Protein AF-A0A353GUF6-F1 (afdb_monomer_lite)

Foldseek 3Di:
DPPDAAEDEAEAPQDPVHDDPRHPVVVVVQVVCVVVRHHYDYDD

Sequence (44 aa):
MSNQINQILMIAYYFPPLGGAGVQRSSKFAKYLARQGWQVRVVS

Structure (mmCIF, N/CA/C/O backbone):
data_AF-A0A353GUF6-F1
#
_entry.id   AF-A0A353GUF6-F1
#
loop_
_atom_site.group_PDB
_atom_site.id
_atom_site.type_symbol
_atom_site.label_atom_id
_atom_site.label_alt_id
_atom_site.label_comp_id
_atom_site.label_asym_id
_atom_site.label_entity_id
_atom_site.label_seq_id
_atom_site.pdbx_PDB_ins_code
_atom_site.Cartn_x
_atom_site.Cartn_y
_atom_site.Cartn_z
_atom_site.occupancy
_atom_site.B_iso_or_equiv
_atom_site.auth_seq_id
_atom_site.auth_comp_id
_atom_site.auth_asym_id
_atom_site.auth_atom_id
_atom_site.pdbx_PDB_model_num
ATOM 1 N N . MET A 1 1 ? -26.590 10.147 12.065 1.00 42.84 1 MET A N 1
ATOM 2 C CA . MET A 1 1 ? -25.365 10.807 11.560 1.00 42.84 1 MET A CA 1
ATOM 3 C C . MET A 1 1 ? -24.801 9.929 10.455 1.00 42.84 1 MET A C 1
ATOM 5 O O . MET A 1 1 ? -24.552 8.762 10.722 1.00 42.84 1 MET A O 1
ATOM 9 N N . SER A 1 2 ? -24.699 10.413 9.214 1.00 60.16 2 SER A N 1
ATOM 10 C CA . SER A 1 2 ? -24.110 9.615 8.130 1.00 60.16 2 SER A CA 1
ATOM 11 C C . SER A 1 2 ? -22.616 9.441 8.398 1.00 60.16 2 SER A C 1
ATOM 13 O O . SER A 1 2 ? -21.887 10.432 8.42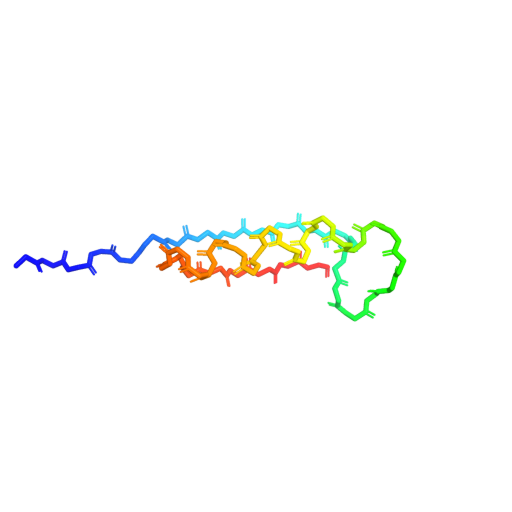1 1.00 60.16 2 SER A O 1
ATOM 15 N N . ASN A 1 3 ? -22.169 8.208 8.617 1.00 68.81 3 ASN A N 1
ATOM 16 C CA . ASN A 1 3 ? -20.755 7.888 8.770 1.00 68.81 3 ASN A CA 1
ATOM 17 C C . ASN A 1 3 ? -20.069 8.036 7.401 1.00 68.81 3 ASN A C 1
ATOM 19 O O . ASN A 1 3 ? -20.075 7.102 6.602 1.00 68.81 3 ASN A O 1
ATOM 23 N N . GLN A 1 4 ? -19.560 9.230 7.092 1.00 81.19 4 GLN A N 1
ATOM 24 C CA . GLN A 1 4 ? -18.844 9.486 5.842 1.00 81.19 4 GLN A CA 1
ATOM 25 C C . GLN A 1 4 ? -17.484 8.784 5.893 1.00 81.19 4 GLN A C 1
ATOM 27 O O . GLN A 1 4 ? -16.660 9.067 6.761 1.00 81.19 4 GLN A O 1
ATOM 32 N N . ILE A 1 5 ? -17.272 7.834 4.982 1.00 86.69 5 ILE A N 1
ATOM 33 C CA . ILE A 1 5 ? -15.997 7.130 4.835 1.00 86.69 5 ILE A CA 1
ATOM 34 C C . ILE A 1 5 ? -15.081 8.002 3.984 1.00 86.69 5 ILE A C 1
ATOM 36 O O . ILE A 1 5 ? -15.407 8.326 2.843 1.00 86.69 5 ILE A O 1
ATOM 40 N N . ASN A 1 6 ? -13.917 8.354 4.522 1.00 94.75 6 ASN A N 1
ATOM 41 C CA . ASN A 1 6 ? -12.930 9.127 3.780 1.00 94.75 6 ASN A CA 1
ATOM 42 C C . ASN A 1 6 ? -12.275 8.251 2.700 1.00 94.75 6 ASN A C 1
ATOM 44 O O . ASN A 1 6 ? -11.771 7.162 2.991 1.00 94.75 6 ASN A O 1
ATOM 48 N N . GLN A 1 7 ? -12.277 8.726 1.454 1.00 97.00 7 GLN A N 1
ATOM 49 C CA . GLN A 1 7 ? -11.708 8.020 0.305 1.00 97.00 7 GLN A CA 1
ATOM 50 C C . GLN A 1 7 ? -10.387 8.655 -0.130 1.00 97.00 7 GLN A C 1
ATOM 52 O O . GLN A 1 7 ? -10.239 9.876 -0.113 1.00 97.00 7 GLN A O 1
ATOM 57 N N . ILE A 1 8 ? -9.429 7.827 -0.551 1.00 97.19 8 ILE A N 1
ATOM 58 C CA . ILE A 1 8 ? -8.139 8.287 -1.072 1.00 97.19 8 ILE A CA 1
ATOM 59 C C . ILE A 1 8 ? -7.675 7.436 -2.256 1.00 97.19 8 ILE A C 1
ATOM 61 O O . ILE A 1 8 ? -7.807 6.208 -2.260 1.00 97.19 8 ILE A O 1
ATOM 65 N N . LEU A 1 9 ? -7.088 8.109 -3.246 1.00 97.88 9 LEU A N 1
ATOM 66 C CA . LEU A 1 9 ? -6.357 7.497 -4.349 1.00 97.88 9 LEU A CA 1
ATOM 67 C C . LEU A 1 9 ? -4.857 7.717 -4.141 1.00 97.88 9 LEU A C 1
ATOM 69 O O . LEU A 1 9 ? -4.394 8.850 -4.045 1.00 97.88 9 LEU A O 1
ATOM 73 N N . MET A 1 10 ? -4.100 6.629 -4.094 1.00 97.62 10 MET A N 1
ATOM 74 C CA . MET A 1 10 ? -2.643 6.636 -4.038 1.00 97.62 10 MET A CA 1
ATOM 75 C C . MET A 1 10 ? -2.077 6.202 -5.390 1.00 97.62 10 MET A C 1
ATOM 77 O O . MET A 1 10 ? -2.459 5.154 -5.904 1.00 97.62 10 MET A O 1
ATOM 81 N N . ILE A 1 11 ? -1.139 6.974 -5.937 1.00 97.19 11 ILE A N 1
ATOM 82 C CA . ILE A 1 11 ? -0.384 6.607 -7.141 1.00 97.19 11 ILE A CA 1
ATOM 83 C C . ILE A 1 11 ? 1.043 6.282 -6.705 1.00 97.19 11 ILE A C 1
ATOM 85 O O . ILE A 1 11 ? 1.710 7.128 -6.108 1.00 97.19 11 ILE A O 1
ATOM 89 N N . ALA A 1 12 ? 1.496 5.052 -6.935 1.00 95.25 12 ALA A N 1
ATOM 90 C CA . ALA A 1 12 ? 2.779 4.586 -6.421 1.00 95.25 12 ALA A CA 1
ATOM 91 C C . ALA A 1 12 ? 3.447 3.569 -7.350 1.00 95.25 12 ALA A C 1
ATOM 93 O O . ALA A 1 12 ? 3.097 2.398 -7.323 1.00 95.25 12 ALA A O 1
ATOM 94 N N . TYR A 1 13 ? 4.495 3.996 -8.059 1.00 92.69 13 TYR A N 1
ATOM 95 C CA . TYR A 1 13 ? 5.284 3.134 -8.953 1.00 92.69 13 TYR A CA 1
ATOM 96 C C . TYR A 1 13 ? 5.902 1.909 -8.248 1.00 92.69 13 TYR A C 1
ATOM 98 O O . TYR A 1 13 ? 5.998 0.828 -8.814 1.00 92.69 13 TYR A O 1
ATOM 106 N N . TYR A 1 14 ? 6.308 2.057 -6.981 1.00 93.50 14 TYR A N 1
ATOM 107 C CA . TYR A 1 14 ? 6.810 0.956 -6.153 1.00 93.50 14 TYR A CA 1
ATOM 108 C C . TYR A 1 14 ? 5.726 0.494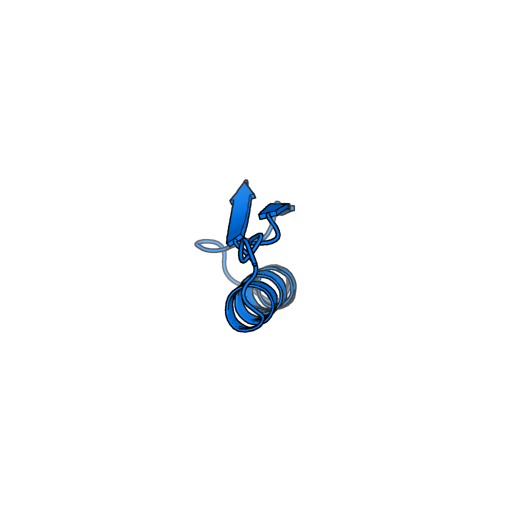 -5.171 1.00 93.50 14 TYR A C 1
ATOM 110 O O . TYR A 1 14 ? 5.612 1.033 -4.067 1.00 93.50 14 TYR A O 1
ATOM 118 N N . PHE A 1 15 ? 4.933 -0.505 -5.558 1.00 96.44 15 PHE A N 1
ATOM 119 C CA . PHE A 1 15 ? 3.865 -1.109 -4.746 1.00 96.44 15 PHE A CA 1
ATOM 120 C C . PHE A 1 15 ? 3.793 -2.629 -4.998 1.00 96.44 15 PHE A C 1
ATOM 122 O O . PHE A 1 15 ? 4.279 -3.072 -6.042 1.00 96.44 15 PHE A O 1
ATOM 129 N N . PRO A 1 16 ? 3.232 -3.464 -4.090 1.00 95.25 16 PRO A N 1
ATOM 130 C CA . PRO A 1 16 ? 3.070 -4.887 -4.381 1.00 95.25 16 PRO A CA 1
ATOM 131 C C . PRO A 1 16 ? 2.341 -5.106 -5.723 1.00 95.25 16 PRO A C 1
ATOM 133 O O . PRO A 1 16 ? 1.384 -4.384 -5.997 1.00 95.25 16 PRO A O 1
ATOM 136 N N . PRO A 1 17 ? 2.767 -6.083 -6.547 1.00 93.81 17 PRO A N 1
ATOM 137 C CA . PRO A 1 17 ? 3.629 -7.215 -6.192 1.00 93.81 17 PRO A CA 1
ATOM 138 C C . PRO A 1 17 ? 5.147 -6.951 -6.239 1.00 93.81 17 PRO A C 1
ATOM 140 O O . PRO A 1 17 ? 5.910 -7.865 -5.935 1.00 93.81 17 PRO A O 1
ATOM 143 N N . LEU A 1 18 ? 5.610 -5.740 -6.582 1.00 92.12 18 LEU A N 1
ATOM 144 C CA . LEU A 1 18 ? 7.044 -5.412 -6.564 1.00 92.12 18 LEU A CA 1
ATOM 145 C C . LEU A 1 18 ? 7.635 -5.597 -5.152 1.00 92.12 18 LEU A C 1
ATOM 147 O O . LEU A 1 18 ? 6.967 -5.371 -4.141 1.00 92.12 18 LEU A O 1
ATOM 151 N N . GLY A 1 19 ? 8.903 -6.007 -5.082 1.00 89.38 19 GLY A N 1
ATOM 152 C CA . GLY A 1 19 ? 9.649 -6.200 -3.834 1.00 89.38 19 GLY A CA 1
ATOM 153 C C . GLY A 1 19 ? 10.658 -5.083 -3.542 1.00 89.38 19 GLY A C 1
ATOM 154 O O . GLY A 1 19 ? 10.844 -4.157 -4.327 1.00 89.38 19 GLY A O 1
ATOM 155 N N . GLY A 1 20 ? 11.351 -5.185 -2.404 1.00 91.81 20 GLY A N 1
ATOM 156 C CA . GLY A 1 20 ? 12.449 -4.282 -2.031 1.00 91.81 20 GLY A CA 1
ATOM 157 C C . GLY A 1 20 ? 12.051 -3.106 -1.131 1.00 91.81 20 GLY A C 1
ATOM 158 O O . GLY A 1 20 ? 10.897 -2.941 -0.730 1.00 91.81 20 GLY A O 1
ATOM 159 N N . ALA A 1 21 ? 13.042 -2.284 -0.771 1.00 91.25 21 ALA A N 1
ATOM 160 C CA . ALA A 1 21 ? 12.876 -1.206 0.209 1.00 91.25 21 ALA A CA 1
ATOM 161 C C . ALA A 1 21 ? 11.873 -0.123 -0.239 1.00 91.25 21 ALA A C 1
ATOM 163 O O . ALA A 1 21 ? 11.159 0.430 0.600 1.00 91.25 21 ALA A O 1
ATOM 164 N N . GLY A 1 22 ? 11.764 0.131 -1.550 1.00 88.94 22 GLY A N 1
ATOM 165 C CA . GLY A 1 22 ? 10.846 1.125 -2.123 1.00 88.94 22 GLY A CA 1
ATOM 166 C C . GLY A 1 22 ? 9.361 0.815 -1.896 1.00 88.94 22 GLY A C 1
ATOM 167 O O . GLY A 1 22 ? 8.566 1.733 -1.711 1.00 88.94 22 GLY A O 1
ATOM 168 N N . VAL A 1 23 ? 8.992 -0.468 -1.813 1.00 96.44 23 VAL A N 1
ATOM 169 C CA . VAL A 1 23 ? 7.601 -0.922 -1.613 1.00 96.44 23 VAL A CA 1
ATOM 170 C C . VAL A 1 23 ? 7.148 -0.804 -0.154 1.00 96.44 23 VAL A C 1
ATOM 172 O O . VAL A 1 23 ? 5.962 -0.646 0.139 1.00 96.44 23 VAL A O 1
ATOM 175 N N . GLN A 1 24 ? 8.085 -0.855 0.796 1.00 95.50 24 GLN A N 1
ATOM 176 C CA . GLN A 1 24 ? 7.761 -0.908 2.223 1.00 95.50 24 GLN A CA 1
ATOM 177 C C . GLN A 1 24 ? 6.984 0.326 2.693 1.00 95.50 24 GLN A C 1
ATOM 179 O O . GLN A 1 24 ? 6.046 0.200 3.480 1.00 95.50 24 GLN A O 1
ATOM 184 N N . ARG A 1 25 ? 7.359 1.522 2.221 1.00 94.69 25 ARG A N 1
ATOM 185 C CA . ARG A 1 25 ? 6.732 2.779 2.655 1.00 94.69 25 ARG A CA 1
ATOM 186 C C . ARG A 1 25 ? 5.309 2.911 2.117 1.00 94.69 25 ARG A C 1
ATOM 188 O O . ARG A 1 25 ? 4.392 3.134 2.903 1.00 94.69 25 ARG A O 1
ATOM 195 N N . SER A 1 26 ? 5.130 2.753 0.808 1.00 95.94 26 SER A N 1
ATOM 196 C CA . SER A 1 26 ? 3.831 2.877 0.133 1.00 95.94 26 SER A CA 1
ATOM 197 C C . SER A 1 26 ? 2.834 1.826 0.639 1.00 95.94 26 SER A C 1
ATOM 199 O O . SER A 1 26 ? 1.703 2.168 0.985 1.00 95.94 26 SER A O 1
ATOM 201 N N . SER A 1 27 ? 3.275 0.574 0.800 1.00 96.75 27 SER A N 1
ATOM 202 C CA . SER A 1 27 ? 2.459 -0.521 1.341 1.00 96.75 27 SER A CA 1
ATOM 203 C C . SER A 1 27 ? 2.039 -0.282 2.796 1.00 96.75 27 SER A C 1
ATOM 205 O O . SER A 1 27 ? 0.857 -0.392 3.133 1.00 96.75 27 SER A O 1
ATOM 207 N N . LYS A 1 28 ? 2.973 0.121 3.674 1.00 96.88 28 LYS A N 1
ATOM 208 C CA . LYS A 1 28 ? 2.646 0.441 5.075 1.00 96.88 28 LYS A CA 1
ATOM 209 C C . LYS A 1 28 ? 1.700 1.634 5.181 1.00 96.88 28 LYS A C 1
ATOM 211 O O . LYS A 1 28 ? 0.783 1.590 5.995 1.00 96.88 28 LYS A O 1
ATOM 216 N N . PHE A 1 29 ? 1.888 2.665 4.360 1.00 96.69 29 PHE A N 1
ATOM 217 C CA . PHE A 1 29 ? 1.014 3.835 4.359 1.00 96.69 29 PHE A CA 1
ATOM 218 C C . PHE A 1 29 ? -0.428 3.467 3.982 1.00 96.69 29 PHE A C 1
ATOM 220 O O . PHE A 1 29 ? -1.341 3.741 4.761 1.00 96.69 29 PHE A O 1
ATOM 227 N N . ALA A 1 30 ? -0.625 2.736 2.877 1.00 97.56 30 ALA A N 1
ATOM 228 C CA . ALA A 1 30 ? -1.942 2.233 2.476 1.00 97.56 30 ALA A CA 1
ATOM 229 C C . ALA A 1 30 ? -2.588 1.364 3.574 1.00 97.56 30 ALA A C 1
ATOM 231 O O . ALA A 1 30 ? -3.750 1.555 3.934 1.00 97.56 30 ALA A O 1
ATOM 232 N N . LYS A 1 31 ? -1.811 0.453 4.175 1.00 97.69 31 LYS A N 1
ATOM 233 C CA . LYS A 1 31 ? -2.261 -0.423 5.267 1.00 97.69 31 LYS A CA 1
ATOM 234 C C . LYS A 1 31 ? -2.713 0.354 6.505 1.00 97.69 31 LYS A C 1
ATOM 236 O O . LYS A 1 31 ? -3.723 -0.002 7.111 1.00 97.69 31 LYS A O 1
ATOM 241 N N . TYR A 1 32 ? -1.966 1.374 6.925 1.00 98.00 32 TYR A N 1
ATOM 242 C CA . TYR A 1 32 ? -2.302 2.141 8.128 1.00 98.00 32 TYR A CA 1
ATOM 243 C C . TYR A 1 32 ? -3.449 3.127 7.903 1.00 98.00 32 TYR A C 1
ATOM 245 O O . TYR A 1 32 ? -4.223 3.350 8.829 1.00 98.00 32 TYR A O 1
ATOM 253 N N . LEU A 1 33 ? -3.618 3.660 6.692 1.00 97.06 33 LEU A N 1
ATOM 254 C CA . LEU A 1 33 ? -4.810 4.433 6.334 1.00 97.06 33 LEU A CA 1
ATOM 255 C C . LEU A 1 33 ? -6.069 3.563 6.373 1.00 97.06 33 LEU A C 1
ATOM 257 O O . LEU A 1 33 ? -7.044 3.929 7.027 1.00 97.06 33 LEU A O 1
ATOM 261 N N . ALA A 1 34 ? -6.020 2.373 5.770 1.00 96.75 34 ALA A N 1
ATOM 262 C CA . ALA A 1 34 ? -7.135 1.429 5.817 1.00 96.75 34 ALA A CA 1
ATOM 263 C C . ALA A 1 34 ? -7.528 1.065 7.261 1.00 96.75 34 ALA A C 1
ATOM 265 O O . ALA A 1 34 ? -8.708 1.041 7.604 1.00 96.75 34 ALA A O 1
ATOM 266 N N . ARG A 1 35 ? -6.542 0.867 8.150 1.00 97.62 35 ARG A N 1
ATOM 267 C CA . ARG A 1 35 ? -6.777 0.625 9.589 1.00 97.62 35 ARG A CA 1
ATOM 268 C C . ARG A 1 35 ? -7.412 1.804 10.331 1.00 97.62 35 ARG A C 1
ATOM 270 O O . ARG A 1 35 ? -8.032 1.583 11.362 1.00 97.62 35 ARG A O 1
ATOM 277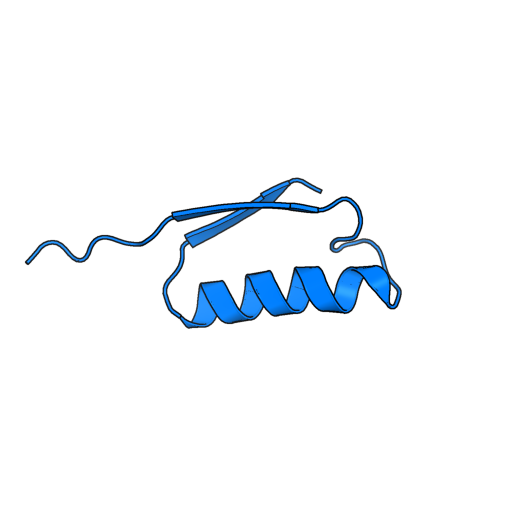 N N . GLN A 1 36 ? -7.263 3.026 9.827 1.00 96.06 36 GLN A N 1
ATOM 278 C CA . GLN A 1 36 ? -7.900 4.230 10.370 1.00 96.06 36 GLN A CA 1
ATOM 279 C C . GLN A 1 36 ? -9.293 4.489 9.771 1.00 96.06 36 GLN A C 1
ATOM 281 O O . GLN A 1 36 ? -9.856 5.560 9.972 1.00 96.06 36 GLN A O 1
ATOM 286 N N . GLY A 1 37 ? -9.853 3.534 9.021 1.00 95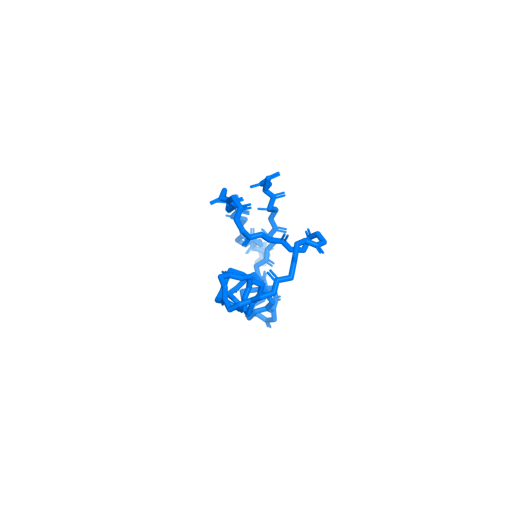.38 37 GLY A N 1
ATOM 287 C CA . GLY A 1 37 ? -11.192 3.647 8.440 1.00 95.38 37 GLY A CA 1
ATOM 288 C C . GLY A 1 37 ? -11.237 4.346 7.082 1.00 95.38 37 GLY A C 1
ATOM 289 O O . GLY A 1 37 ? -12.323 4.669 6.608 1.00 95.38 37 GLY A O 1
ATOM 290 N N . TRP A 1 38 ? -10.087 4.572 6.440 1.00 96.94 38 TRP A N 1
ATOM 291 C CA . TRP A 1 38 ? -10.050 5.120 5.085 1.00 96.94 38 TRP A CA 1
ATOM 292 C C . TRP A 1 38 ? -10.280 4.038 4.036 1.00 96.94 38 TRP A C 1
ATOM 294 O O . TRP A 1 38 ? -9.734 2.937 4.118 1.00 96.94 38 TRP A O 1
ATOM 304 N N . GLN A 1 39 ? -11.005 4.389 2.980 1.00 97.75 39 GLN A N 1
ATOM 305 C CA . GLN A 1 39 ? -11.070 3.575 1.777 1.00 97.75 39 GLN A CA 1
ATOM 306 C C . GLN A 1 39 ? -9.911 3.946 0.848 1.00 97.75 39 GLN A C 1
ATOM 308 O O . GLN A 1 39 ? -9.918 4.993 0.202 1.00 97.75 39 GLN A O 1
ATOM 313 N N . VAL A 1 40 ? -8.909 3.071 0.786 1.00 98.06 40 VAL A N 1
ATOM 314 C CA . VAL A 1 40 ? -7.682 3.290 0.012 1.00 98.06 40 VAL A CA 1
ATOM 315 C C . VAL A 1 40 ? -7.759 2.556 -1.323 1.00 98.06 40 VAL A C 1
ATOM 317 O O . VAL A 1 40 ? -7.942 1.339 -1.355 1.00 98.06 40 VAL A O 1
ATOM 320 N N . ARG A 1 41 ? -7.566 3.280 -2.428 1.00 98.00 41 ARG A N 1
ATOM 321 C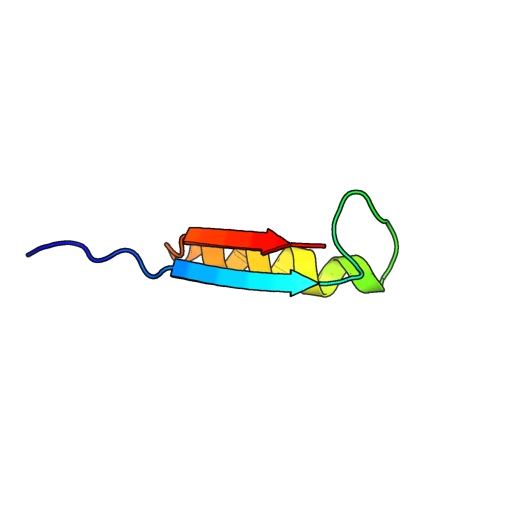 CA . ARG A 1 41 ? -7.324 2.708 -3.758 1.00 98.00 41 ARG A CA 1
ATOM 322 C C . ARG A 1 41 ? -5.898 3.026 -4.184 1.00 98.00 41 ARG A C 1
ATOM 324 O O . ARG A 1 41 ? -5.469 4.167 -4.055 1.00 98.00 41 ARG A O 1
ATOM 331 N N . VAL A 1 42 ? -5.177 2.031 -4.695 1.00 97.50 42 VAL A N 1
ATOM 332 C CA . VAL A 1 42 ? -3.804 2.205 -5.183 1.00 97.50 42 VAL A CA 1
ATOM 333 C C . VAL A 1 42 ? -3.753 1.917 -6.677 1.00 97.50 42 VAL A C 1
ATOM 335 O O . VAL A 1 42 ? -4.320 0.927 -7.131 1.00 97.50 42 VAL A O 1
ATOM 338 N N . VAL A 1 43 ? -3.089 2.797 -7.419 1.00 97.19 43 VAL A N 1
ATOM 339 C CA . VAL A 1 43 ? -2.693 2.603 -8.815 1.00 97.19 43 VAL A CA 1
ATOM 340 C C . VAL A 1 43 ? -1.170 2.598 -8.829 1.00 97.19 43 VAL A C 1
ATOM 342 O O . VAL A 1 43 ? -0.548 3.563 -8.379 1.00 97.19 43 VAL A O 1
ATOM 345 N N . SER A 1 44 ? -0.576 1.495 -9.267 1.00 89.81 44 SER A N 1
ATOM 346 C CA . SER A 1 44 ? 0.872 1.282 -9.259 1.00 89.81 44 SER A CA 1
ATOM 347 C C . SER A 1 44 ? 1.404 0.971 -10.636 1.00 89.81 44 SER A C 1
ATOM 349 O O . SER A 1 44 ? 0.785 0.078 -11.261 1.00 89.81 44 SER 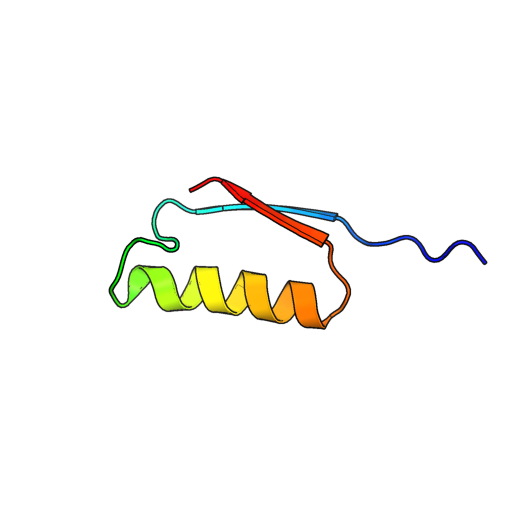A O 1
#

pLDDT: mean 92.41, std 10.49, range [42.84, 98.06]

Radius of gyration: 11.87 Å; chains: 1; bounding box: 38×18×21 Å

Secondary structure (DSSP, 8-state):
---PPPEEEEE-SS-TTS-SHHHHHHHHHHHHHHHTT-EEEEE-